Protein AF-A0A4R5XAZ4-F1 (afdb_monomer_lite)

InterPro domains:
  IPR010310 Type VII secretion system ESAT-6-like [PF06013] (30-114)
  IPR010310 Type VII secretion system ESAT-6-like [TIGR03930] (30-115)
  IPR036689 ESAT-6-like superfamily [SSF140453] (29-117)

Sequence (126 aa):
MGVQTPLAKIVSLSTGFLVELEGVVNLSRLQVSTSELVAVSSELDTLAQQLRSGLGTLDADISDVLGAGWSGDAATAYGQVWQDWHEGAAQVIEGLTRMSGLLQDAAERYSATDVSSGDDISGAGV

Structure (mmCIF, N/CA/C/O backbone):
data_AF-A0A4R5XAZ4-F1
#
_entry.id   AF-A0A4R5XAZ4-F1
#
loop_
_atom_site.group_PDB
_atom_site.id
_atom_site.type_symbol
_atom_site.label_atom_id
_atom_site.label_alt_id
_atom_site.label_comp_id
_atom_site.label_asym_id
_atom_site.label_entity_id
_atom_site.label_seq_id
_atom_site.pdbx_PDB_ins_code
_atom_site.Cartn_x
_atom_site.Cartn_y
_atom_site.Cartn_z
_atom_site.occupancy
_atom_site.B_iso_or_equiv
_atom_site.auth_seq_id
_atom_site.auth_comp_id
_atom_site.auth_asym_id
_atom_site.auth_atom_id
_atom_site.pdbx_PDB_model_num
ATOM 1 N N . MET A 1 1 ? 26.458 -11.258 -68.083 1.00 44.97 1 MET A N 1
ATOM 2 C CA . MET A 1 1 ? 25.917 -10.015 -67.493 1.00 44.97 1 MET A CA 1
ATOM 3 C C . MET A 1 1 ? 24.506 -10.329 -67.006 1.00 44.97 1 MET A C 1
ATOM 5 O O . MET A 1 1 ? 23.588 -10.361 -67.811 1.00 44.97 1 MET A O 1
ATOM 9 N N . GLY A 1 2 ? 24.361 -10.751 -65.744 1.00 54.25 2 GLY A N 1
ATOM 10 C CA . GLY A 1 2 ? 23.076 -11.199 -65.192 1.00 54.25 2 GLY A CA 1
ATOM 11 C C . GLY A 1 2 ? 22.212 -9.996 -64.831 1.00 54.25 2 GLY A C 1
ATOM 12 O O . GLY A 1 2 ? 22.570 -9.235 -63.936 1.00 54.25 2 GLY A O 1
ATOM 13 N N . VAL A 1 3 ? 21.113 -9.791 -65.554 1.00 51.72 3 VAL A N 1
ATOM 14 C CA . VAL A 1 3 ? 20.184 -8.688 -65.294 1.00 51.72 3 VAL A CA 1
ATOM 15 C C . VAL A 1 3 ? 19.405 -9.032 -64.029 1.00 51.72 3 VAL A C 1
ATOM 17 O O . VAL A 1 3 ? 18.558 -9.922 -64.037 1.00 51.72 3 VAL A O 1
ATOM 20 N N . GLN A 1 4 ? 19.721 -8.352 -62.926 1.00 48.16 4 GLN A N 1
ATOM 21 C CA . GLN A 1 4 ? 18.930 -8.432 -61.703 1.00 48.16 4 GLN A CA 1
ATOM 22 C C . GLN A 1 4 ? 17.523 -7.900 -62.011 1.00 48.16 4 GLN A C 1
ATOM 24 O O . GLN A 1 4 ? 17.349 -6.716 -62.300 1.00 48.16 4 GLN A O 1
ATOM 29 N N . THR A 1 5 ? 16.523 -8.778 -62.003 1.00 49.84 5 THR A N 1
ATOM 30 C CA . THR A 1 5 ? 15.129 -8.405 -62.257 1.00 49.84 5 THR A CA 1
ATOM 31 C C . THR A 1 5 ? 14.599 -7.510 -61.130 1.00 49.84 5 THR A C 1
ATOM 33 O O . THR A 1 5 ? 14.845 -7.810 -59.960 1.00 49.84 5 THR A O 1
ATOM 36 N N . PRO A 1 6 ? 13.830 -6.448 -61.437 1.00 55.84 6 PRO A N 1
ATOM 37 C CA . PRO A 1 6 ? 13.389 -5.440 -60.462 1.00 55.84 6 PRO A CA 1
ATOM 38 C C . PRO A 1 6 ? 12.583 -6.014 -59.284 1.00 55.84 6 PRO A C 1
ATOM 40 O O . PRO A 1 6 ? 12.634 -5.474 -58.182 1.00 55.84 6 PRO A O 1
ATOM 43 N N . LEU A 1 7 ? 11.913 -7.155 -59.477 1.00 43.38 7 LEU A N 1
ATOM 44 C CA . LEU A 1 7 ? 11.176 -7.862 -58.425 1.00 43.38 7 LEU A CA 1
ATOM 45 C C . LEU A 1 7 ? 12.092 -8.437 -57.331 1.00 43.38 7 LEU A C 1
ATOM 47 O O . LEU A 1 7 ? 11.721 -8.422 -56.162 1.00 43.38 7 LEU A O 1
ATOM 51 N N . ALA A 1 8 ? 13.309 -8.873 -57.677 1.00 50.50 8 ALA A N 1
ATOM 52 C CA . ALA A 1 8 ? 14.264 -9.411 -56.705 1.00 50.50 8 ALA A CA 1
ATOM 53 C C . ALA A 1 8 ? 14.796 -8.319 -55.758 1.00 50.50 8 ALA A C 1
ATOM 55 O O . ALA A 1 8 ? 14.969 -8.572 -54.567 1.00 50.50 8 ALA A O 1
ATOM 56 N N . LYS A 1 9 ? 14.968 -7.081 -56.252 1.00 55.44 9 LYS A N 1
ATOM 57 C CA . LYS A 1 9 ? 15.309 -5.927 -55.403 1.00 55.44 9 LYS A CA 1
ATOM 58 C C . LYS A 1 9 ? 14.174 -5.555 -54.458 1.00 55.44 9 LYS A C 1
ATOM 60 O O . LYS A 1 9 ? 14.440 -5.292 -53.296 1.00 55.44 9 LYS A O 1
ATOM 65 N N . ILE A 1 10 ? 12.930 -5.546 -54.936 1.00 52.12 10 ILE A N 1
ATOM 66 C CA . ILE A 1 10 ? 11.760 -5.177 -54.122 1.00 52.12 10 ILE A CA 1
ATOM 67 C C . ILE A 1 10 ? 11.516 -6.205 -53.012 1.00 52.12 10 ILE A C 1
ATOM 69 O O . ILE A 1 10 ? 11.280 -5.815 -51.871 1.00 52.12 10 ILE A O 1
ATOM 73 N N . VAL A 1 11 ? 11.640 -7.504 -53.307 1.00 54.59 11 VAL A N 1
ATOM 74 C CA . VAL A 1 11 ? 11.542 -8.566 -52.289 1.00 54.59 11 VAL A CA 1
ATOM 75 C C . VAL A 1 11 ? 12.701 -8.476 -51.286 1.00 54.59 11 VAL A C 1
ATOM 77 O O . VAL A 1 11 ? 12.476 -8.569 -50.088 1.00 54.59 11 VAL A O 1
ATOM 80 N N . SER A 1 12 ? 13.933 -8.199 -51.730 1.00 56.66 12 SER A N 1
ATOM 81 C CA . SER A 1 12 ? 15.072 -8.013 -50.815 1.00 56.66 12 SER A CA 1
ATOM 82 C C . SER A 1 12 ? 14.949 -6.757 -49.940 1.00 56.66 12 SER A C 1
ATOM 84 O O . SER A 1 12 ? 15.327 -6.796 -48.772 1.00 56.66 12 SER A O 1
ATOM 86 N N . LEU A 1 13 ? 14.425 -5.654 -50.487 1.00 52.53 13 LEU A N 1
ATOM 87 C CA . LEU A 1 13 ? 14.176 -4.405 -49.760 1.00 52.53 13 LEU A CA 1
ATOM 88 C C . LEU A 1 13 ? 13.053 -4.570 -48.732 1.00 52.53 13 LEU A C 1
ATOM 90 O O . LEU A 1 13 ? 13.168 -4.050 -47.632 1.00 52.53 13 LEU A O 1
ATOM 94 N N . SER A 1 14 ? 11.996 -5.317 -49.064 1.00 48.81 14 SER A N 1
ATOM 95 C CA . SER A 1 14 ? 10.888 -5.582 -48.138 1.00 48.81 14 SER A CA 1
ATOM 96 C C . SER A 1 14 ? 11.277 -6.555 -47.027 1.00 48.81 14 SER A C 1
ATOM 98 O O . SER A 1 14 ? 10.906 -6.305 -45.888 1.00 48.81 14 SER A O 1
ATOM 100 N N . THR A 1 15 ? 12.081 -7.587 -47.302 1.00 55.59 15 THR A N 1
ATOM 101 C CA . THR A 1 15 ? 12.598 -8.491 -46.257 1.00 55.59 15 THR A CA 1
ATOM 102 C C . THR A 1 15 ? 13.593 -7.791 -45.325 1.00 55.59 15 THR A C 1
ATOM 104 O O . THR A 1 15 ? 13.519 -7.991 -44.118 1.00 55.59 15 THR A O 1
ATOM 107 N N . GLY A 1 16 ? 14.482 -6.932 -45.845 1.00 56.44 16 GLY A N 1
ATOM 108 C CA . GLY A 1 16 ? 15.385 -6.121 -45.014 1.00 56.44 16 GLY A CA 1
ATOM 109 C C . GLY A 1 16 ? 14.641 -5.087 -44.163 1.00 56.44 16 GLY A C 1
ATOM 110 O O . GLY A 1 16 ? 14.867 -5.001 -42.962 1.00 56.44 16 GLY A O 1
ATOM 111 N N . PHE A 1 17 ? 13.672 -4.383 -44.757 1.00 54.00 17 PHE A N 1
ATOM 112 C CA . PHE A 1 17 ? 12.812 -3.427 -44.056 1.00 54.00 17 PHE A CA 1
ATOM 113 C C . PHE A 1 17 ? 11.931 -4.099 -42.990 1.00 54.00 17 PHE A C 1
ATOM 115 O O . PHE A 1 17 ? 11.710 -3.522 -41.939 1.00 54.00 17 PHE A O 1
ATOM 122 N N . LEU A 1 18 ? 11.459 -5.334 -43.191 1.00 47.69 18 LEU A N 1
ATOM 123 C CA . LEU A 1 18 ? 10.704 -6.058 -42.156 1.00 47.69 18 LEU A CA 1
ATOM 124 C C . LEU A 1 18 ? 11.592 -6.493 -40.978 1.00 47.69 18 LEU A C 1
ATOM 126 O O . LEU A 1 18 ? 11.151 -6.402 -39.840 1.00 47.69 18 LEU A O 1
ATOM 130 N N . VAL A 1 19 ? 12.845 -6.894 -41.222 1.00 55.66 19 VAL A N 1
ATOM 131 C CA . VAL A 1 19 ? 13.809 -7.219 -40.149 1.00 55.66 19 VAL A CA 1
ATOM 132 C C . VAL A 1 19 ? 14.203 -5.969 -39.349 1.00 55.66 19 VAL A C 1
ATOM 134 O O . VAL A 1 19 ? 14.320 -6.030 -38.128 1.00 55.66 19 VAL A O 1
ATOM 137 N N . GLU A 1 20 ? 14.344 -4.820 -40.009 1.00 52.62 20 GLU A N 1
ATOM 138 C CA . GLU A 1 20 ? 14.655 -3.541 -39.356 1.00 52.62 20 GLU A CA 1
ATOM 139 C C . GLU A 1 20 ? 13.467 -3.006 -38.535 1.00 52.62 20 GLU A C 1
ATOM 141 O O . GLU A 1 20 ? 13.634 -2.447 -37.450 1.00 52.62 20 GLU A O 1
ATOM 146 N N . LEU A 1 21 ? 12.245 -3.268 -39.002 1.00 51.62 21 LEU A N 1
ATOM 147 C CA . LEU A 1 21 ? 11.008 -2.900 -38.321 1.00 51.62 21 LEU A CA 1
ATOM 148 C C . LEU A 1 21 ? 10.716 -3.820 -37.132 1.00 51.62 21 LEU A C 1
ATOM 150 O O . LEU A 1 21 ? 10.184 -3.338 -36.142 1.00 51.62 21 LEU A O 1
ATOM 154 N N . GLU A 1 22 ? 11.114 -5.093 -37.163 1.00 53.22 22 GLU A N 1
ATOM 155 C CA . GLU A 1 22 ? 11.067 -5.970 -35.982 1.00 53.22 22 GLU A CA 1
ATOM 156 C C . GLU A 1 22 ? 11.969 -5.450 -34.850 1.00 53.22 22 GLU A C 1
ATOM 158 O O . GLU A 1 22 ? 11.576 -5.516 -33.686 1.00 53.22 22 GLU A O 1
ATOM 163 N N . GLY A 1 23 ? 13.127 -4.859 -35.176 1.00 57.19 23 GLY A N 1
ATOM 164 C CA . GLY A 1 23 ? 14.011 -4.187 -34.214 1.00 57.19 23 GLY A CA 1
ATOM 165 C C . GLY A 1 23 ? 13.424 -2.879 -33.670 1.00 57.19 23 GLY A C 1
ATOM 166 O O . GLY A 1 23 ? 13.332 -2.700 -32.459 1.00 57.19 23 GLY A O 1
ATOM 167 N N . VAL A 1 24 ? 12.939 -1.989 -34.542 1.00 53.62 24 VAL A N 1
ATOM 168 C CA . VAL A 1 24 ? 12.332 -0.697 -34.149 1.00 53.62 24 VAL A CA 1
ATOM 169 C C . VAL A 1 24 ? 11.008 -0.878 -33.388 1.00 53.62 24 VAL A C 1
ATOM 171 O O . VAL A 1 24 ? 10.717 -0.139 -32.440 1.00 53.62 24 VAL A O 1
ATOM 174 N N . VAL A 1 25 ? 10.209 -1.886 -33.754 1.00 59.75 25 VAL A N 1
ATOM 175 C CA . VAL A 1 25 ? 8.971 -2.248 -33.049 1.00 59.75 25 VAL A CA 1
ATOM 176 C C . VAL A 1 25 ? 9.282 -2.927 -31.713 1.00 59.75 25 VAL A C 1
ATOM 178 O O . VAL A 1 25 ? 8.540 -2.697 -30.757 1.00 59.75 25 VAL A O 1
ATOM 181 N N . ASN A 1 26 ? 10.382 -3.682 -31.593 1.00 61.75 26 ASN A N 1
ATOM 182 C CA . ASN A 1 26 ? 10.843 -4.186 -30.295 1.00 61.75 26 ASN A CA 1
ATOM 183 C C . ASN A 1 26 ? 11.290 -3.058 -29.369 1.00 61.75 26 ASN A C 1
ATOM 185 O O . ASN A 1 26 ? 10.807 -3.012 -28.247 1.00 61.75 26 ASN A O 1
ATOM 189 N N . LEU A 1 27 ? 12.128 -2.129 -29.840 1.00 63.47 27 LEU A N 1
ATOM 190 C CA . LEU A 1 27 ? 12.624 -1.001 -29.039 1.00 63.47 27 LEU A CA 1
ATOM 191 C C . LEU A 1 27 ? 11.470 -0.147 -28.496 1.00 63.47 27 LEU A C 1
ATOM 193 O O . LEU A 1 27 ? 11.397 0.125 -27.301 1.00 63.47 27 LEU A O 1
ATOM 197 N N . SER A 1 28 ? 10.506 0.193 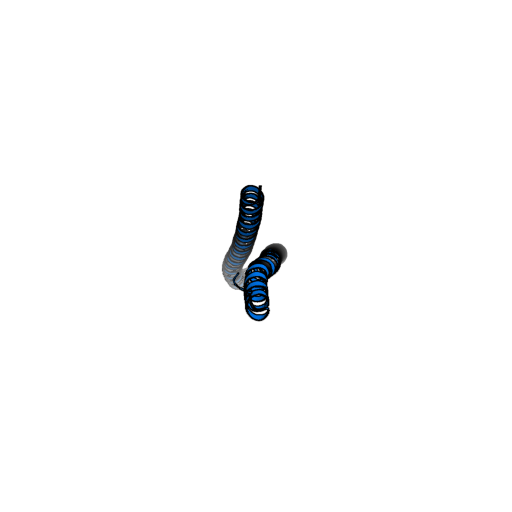-29.358 1.00 72.56 28 SER A N 1
ATOM 198 C CA . SER A 1 28 ? 9.331 0.979 -28.959 1.00 72.56 28 SER A CA 1
ATOM 199 C C . SER A 1 28 ? 8.447 0.226 -27.956 1.00 72.56 28 SER A C 1
ATOM 201 O O . SER A 1 28 ? 7.953 0.813 -26.998 1.00 72.56 28 SER A O 1
ATOM 203 N N . ARG A 1 29 ? 8.246 -1.087 -28.145 1.00 69.25 29 ARG A N 1
ATOM 204 C CA . ARG A 1 29 ? 7.459 -1.916 -27.217 1.00 69.25 29 ARG A CA 1
ATOM 205 C C . ARG A 1 29 ? 8.176 -2.149 -25.891 1.00 69.25 29 ARG A C 1
ATOM 207 O O . ARG A 1 29 ? 7.510 -2.140 -24.860 1.00 69.25 29 ARG A O 1
ATOM 214 N N . LEU A 1 30 ? 9.494 -2.335 -25.905 1.00 75.94 30 LEU A N 1
A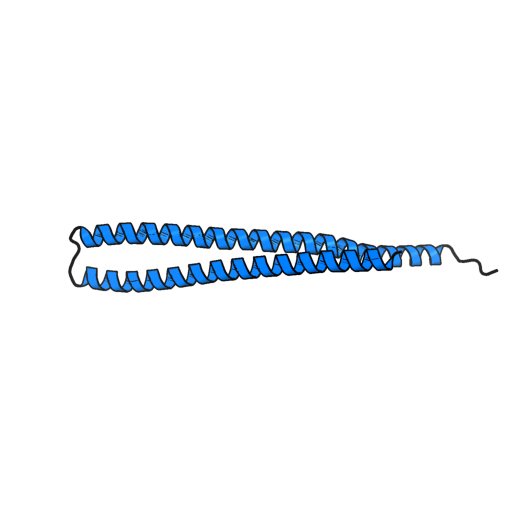TOM 215 C CA . LEU A 1 30 ? 10.323 -2.484 -24.711 1.00 75.94 30 LEU A CA 1
ATOM 216 C C . LEU A 1 30 ? 10.313 -1.204 -23.888 1.00 75.94 30 LEU A C 1
ATOM 218 O O . LEU A 1 30 ? 10.021 -1.291 -22.705 1.00 75.94 30 LEU A O 1
ATOM 222 N N . GLN A 1 31 ? 10.527 -0.038 -24.508 1.00 75.25 31 GLN A N 1
ATOM 223 C CA . GLN A 1 31 ? 10.462 1.265 -23.833 1.00 75.25 31 GLN A CA 1
ATOM 224 C C . GLN A 1 31 ? 9.091 1.538 -23.207 1.00 75.25 31 GLN A C 1
ATOM 226 O O . GLN A 1 31 ? 9.000 2.005 -22.072 1.00 75.25 31 GLN A O 1
ATOM 231 N N . VAL A 1 32 ? 8.010 1.217 -23.924 1.00 78.94 32 VAL A N 1
ATOM 232 C CA . VAL A 1 32 ? 6.655 1.309 -23.366 1.00 78.94 32 VAL A CA 1
ATOM 233 C C . VAL A 1 32 ? 6.489 0.328 -22.201 1.00 78.94 32 VAL A C 1
ATOM 235 O O . VAL A 1 32 ? 6.008 0.729 -21.146 1.00 78.94 32 VAL A O 1
ATOM 238 N N . SER A 1 33 ? 6.967 -0.912 -22.330 1.00 83.38 33 SER A N 1
ATOM 239 C CA . SER A 1 33 ? 6.866 -1.926 -21.271 1.00 83.38 33 SER A CA 1
ATOM 240 C C . SER A 1 33 ? 7.662 -1.547 -20.018 1.00 83.38 33 SER A C 1
ATOM 242 O O . SER A 1 33 ? 7.152 -1.688 -18.913 1.00 83.38 33 SER A O 1
ATOM 244 N N . THR A 1 34 ? 8.884 -1.015 -20.144 1.00 86.56 34 THR A N 1
ATOM 245 C CA . THR A 1 34 ? 9.646 -0.493 -18.996 1.00 86.56 34 THR A CA 1
ATOM 246 C C . THR A 1 34 ? 8.948 0.696 -18.357 1.00 86.56 34 THR A C 1
ATOM 248 O O . THR A 1 34 ? 8.891 0.765 -17.131 1.00 86.56 34 THR A O 1
ATOM 251 N N . SER A 1 35 ? 8.368 1.602 -19.150 1.00 83.75 35 SER A N 1
ATOM 252 C CA . SER A 1 35 ? 7.590 2.719 -18.603 1.00 83.75 35 SER A CA 1
ATOM 253 C C . SER A 1 35 ? 6.345 2.249 -17.841 1.00 83.75 35 SER A C 1
ATOM 255 O O . SER A 1 35 ? 6.021 2.807 -16.795 1.00 83.75 35 SER A O 1
ATOM 257 N N . GLU A 1 36 ? 5.700 1.176 -18.303 1.00 88.81 36 GLU A N 1
ATOM 258 C CA . GLU A 1 36 ? 4.555 0.551 -17.640 1.00 88.81 36 GLU A CA 1
ATOM 259 C C . GLU A 1 36 ? 4.970 -0.141 -16.332 1.00 88.81 36 GLU A C 1
ATOM 261 O O . GLU A 1 36 ? 4.321 0.052 -15.306 1.00 88.81 36 GLU A O 1
ATOM 266 N N . LEU A 1 37 ? 6.102 -0.857 -16.316 1.00 90.50 37 LEU A N 1
ATOM 267 C CA . LEU A 1 37 ? 6.661 -1.451 -15.093 1.00 90.50 37 LEU A CA 1
ATOM 268 C C . LEU A 1 37 ? 6.975 -0.388 -14.030 1.00 90.50 37 LEU A C 1
ATOM 270 O O . LEU A 1 37 ? 6.661 -0.585 -12.856 1.00 90.50 37 LEU A O 1
ATOM 274 N N . VAL A 1 38 ? 7.556 0.747 -14.433 1.00 93.12 38 VAL A N 1
ATOM 275 C CA . VAL A 1 38 ? 7.833 1.877 -13.529 1.00 93.12 38 VAL A CA 1
ATOM 276 C C . VAL A 1 38 ? 6.535 2.510 -13.022 1.00 93.12 38 VAL A C 1
ATOM 278 O O . VAL A 1 38 ? 6.426 2.806 -11.832 1.00 93.12 38 VAL A O 1
ATOM 281 N N . ALA A 1 39 ? 5.534 2.686 -13.889 1.00 93.44 39 ALA A N 1
ATOM 282 C CA . ALA A 1 39 ? 4.241 3.239 -13.494 1.00 93.44 39 ALA A CA 1
ATOM 283 C C . ALA A 1 39 ? 3.547 2.352 -12.448 1.00 93.44 39 ALA A C 1
ATOM 285 O O . ALA A 1 39 ? 3.199 2.832 -11.371 1.00 93.44 39 ALA A O 1
ATOM 286 N N . VAL A 1 40 ? 3.438 1.046 -12.711 1.00 94.75 40 VAL A N 1
ATOM 287 C CA . VAL A 1 40 ? 2.832 0.089 -11.772 1.00 94.75 40 VAL A CA 1
ATOM 288 C C . VAL A 1 40 ? 3.643 0.000 -10.477 1.00 94.75 40 VAL A C 1
ATOM 290 O O . VAL A 1 40 ? 3.066 -0.033 -9.392 1.00 94.75 40 VAL A O 1
ATOM 293 N N . SER A 1 41 ? 4.977 0.020 -10.556 1.00 96.75 41 SER A N 1
ATOM 294 C CA . SER A 1 41 ? 5.842 0.084 -9.373 1.00 96.75 41 SER A CA 1
ATOM 295 C C . SER A 1 41 ? 5.506 1.285 -8.481 1.00 96.75 41 SER A C 1
ATOM 297 O O . SER A 1 41 ? 5.331 1.125 -7.269 1.00 96.75 41 SER A O 1
ATOM 299 N N . SER A 1 42 ? 5.356 2.471 -9.078 1.00 96.25 42 SER A N 1
ATOM 300 C CA . SER A 1 42 ? 5.004 3.705 -8.370 1.00 96.25 42 SER A CA 1
ATOM 301 C C . SER A 1 42 ? 3.596 3.657 -7.775 1.00 96.25 42 SER A C 1
ATOM 303 O O . SER A 1 42 ? 3.374 4.173 -6.677 1.00 96.25 42 SER A O 1
ATOM 305 N N . GLU A 1 43 ? 2.633 3.058 -8.478 1.00 97.44 43 GLU A N 1
ATOM 306 C CA . GLU A 1 43 ? 1.269 2.872 -7.975 1.00 97.44 43 GLU A CA 1
ATOM 307 C C . GLU A 1 43 ? 1.243 1.946 -6.756 1.00 97.44 43 GLU A C 1
ATOM 309 O O . GLU A 1 43 ? 0.628 2.281 -5.743 1.00 97.44 43 GLU A O 1
ATOM 314 N N . LEU A 1 44 ? 1.952 0.814 -6.811 1.00 96.62 44 LEU A N 1
ATOM 315 C CA . LEU A 1 44 ? 2.033 -0.130 -5.695 1.00 96.62 44 LEU A CA 1
ATOM 316 C C . LEU A 1 44 ? 2.710 0.482 -4.466 1.00 96.62 44 LEU A C 1
ATOM 318 O O . LEU A 1 44 ? 2.232 0.280 -3.349 1.00 96.62 44 LEU A O 1
ATOM 322 N N . ASP A 1 45 ? 3.779 1.258 -4.654 1.00 97.69 45 ASP A N 1
ATOM 323 C CA . ASP A 1 45 ? 4.428 1.960 -3.545 1.00 97.69 45 ASP A CA 1
ATOM 324 C C . ASP A 1 45 ? 3.506 3.027 -2.941 1.00 97.69 45 ASP A C 1
ATOM 326 O O . ASP A 1 45 ? 3.332 3.102 -1.724 1.00 97.69 45 ASP A O 1
ATOM 330 N N . THR A 1 46 ? 2.816 3.790 -3.792 1.00 98.00 46 THR A N 1
ATOM 331 C CA . THR A 1 46 ? 1.823 4.780 -3.357 1.00 98.00 46 THR A CA 1
ATOM 332 C C . THR A 1 46 ? 0.706 4.127 -2.537 1.00 98.00 46 THR A C 1
ATOM 334 O O . THR A 1 46 ? 0.340 4.635 -1.475 1.00 98.00 46 THR A O 1
ATOM 337 N N . LEU A 1 47 ? 0.185 2.980 -2.981 1.00 97.12 47 LEU A N 1
ATOM 338 C CA . LEU A 1 47 ? -0.818 2.211 -2.242 1.00 97.12 47 LEU A CA 1
ATOM 339 C C . LEU A 1 47 ? -0.278 1.712 -0.896 1.00 97.12 47 LEU A C 1
ATOM 341 O O . LEU A 1 47 ? -0.971 1.822 0.117 1.00 97.12 47 LEU A O 1
ATOM 345 N N . ALA A 1 48 ? 0.964 1.220 -0.852 1.00 97.56 48 ALA A N 1
ATOM 346 C CA . ALA A 1 48 ? 1.606 0.787 0.389 1.00 97.56 48 ALA A CA 1
ATOM 347 C C . ALA A 1 48 ? 1.743 1.942 1.399 1.00 97.56 48 ALA A C 1
ATOM 349 O O . ALA A 1 48 ? 1.466 1.769 2.589 1.00 97.56 48 ALA A O 1
ATOM 350 N N . GLN A 1 49 ? 2.126 3.135 0.932 1.00 97.75 49 GLN A N 1
ATOM 351 C CA . GLN A 1 49 ? 2.234 4.336 1.764 1.00 97.75 49 GLN A CA 1
ATOM 352 C C . GLN A 1 49 ? 0.870 4.794 2.298 1.00 97.75 49 GLN A C 1
ATOM 354 O O . GLN A 1 49 ? 0.746 5.090 3.488 1.00 97.75 49 GLN A O 1
ATOM 359 N N . GLN A 1 50 ? -0.163 4.811 1.450 1.00 96.88 50 GLN A N 1
ATOM 360 C CA . GLN A 1 50 ? -1.524 5.172 1.859 1.00 96.88 50 GLN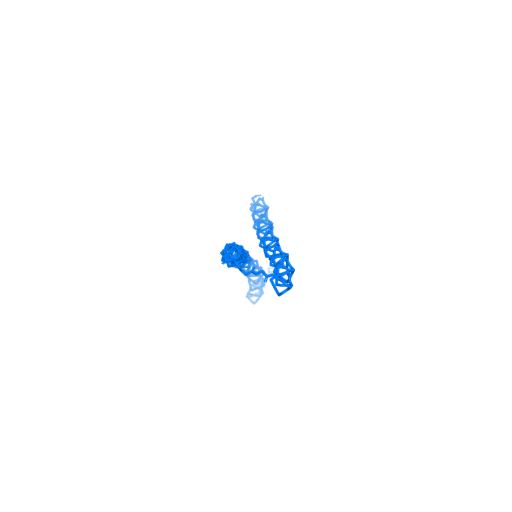 A CA 1
ATOM 361 C C . GLN A 1 50 ? -2.073 4.199 2.905 1.00 96.88 50 GLN A C 1
ATOM 363 O O . GLN A 1 50 ? -2.616 4.636 3.920 1.00 96.88 50 GLN A O 1
ATOM 368 N N . LEU A 1 51 ? -1.873 2.892 2.705 1.00 94.88 51 LEU A N 1
ATOM 369 C CA . LEU A 1 51 ? -2.296 1.873 3.661 1.00 94.88 51 LEU A CA 1
ATOM 370 C C . LEU A 1 51 ? -1.569 2.026 5.003 1.00 94.88 51 LEU A C 1
ATOM 372 O O . LEU A 1 51 ? -2.208 1.983 6.050 1.00 94.88 51 LEU A O 1
ATOM 376 N N . ARG A 1 52 ? -0.256 2.289 4.985 1.00 96.12 52 ARG A N 1
ATOM 377 C CA . ARG A 1 52 ? 0.526 2.556 6.202 1.00 96.12 52 ARG A CA 1
ATOM 378 C C . ARG A 1 52 ? 0.026 3.790 6.952 1.00 96.12 52 ARG A C 1
ATOM 380 O O . ARG A 1 52 ? -0.079 3.755 8.174 1.00 96.12 52 ARG A O 1
ATOM 387 N N . SER A 1 53 ? -0.292 4.866 6.234 1.00 96.19 53 SER A N 1
ATOM 388 C CA . SER A 1 53 ? -0.843 6.078 6.845 1.00 96.19 53 SER A CA 1
ATOM 389 C C . SER A 1 53 ? -2.208 5.812 7.476 1.00 96.19 53 SER A C 1
ATOM 391 O O . SER A 1 53 ? -2.428 6.198 8.620 1.00 96.19 53 SER A O 1
ATOM 393 N N . GLY A 1 54 ? -3.111 5.138 6.756 1.00 93.19 54 GLY A N 1
ATOM 394 C CA . GLY A 1 54 ? -4.443 4.802 7.264 1.00 93.19 54 GLY A CA 1
ATOM 395 C C . GLY A 1 54 ? -4.393 3.883 8.486 1.00 93.19 54 GLY A C 1
ATOM 396 O O . GLY A 1 54 ? -5.127 4.107 9.446 1.00 93.19 54 GLY A O 1
ATOM 397 N N . LEU A 1 55 ? -3.479 2.906 8.483 1.00 92.62 55 LEU A N 1
ATOM 398 C CA . LEU A 1 55 ? -3.209 2.026 9.620 1.00 92.62 55 LEU A CA 1
ATOM 399 C C . LEU A 1 55 ? -2.789 2.825 10.863 1.00 92.62 55 LEU A C 1
ATOM 401 O O . LEU A 1 55 ? -3.361 2.634 11.931 1.00 92.62 55 LEU A O 1
ATOM 405 N N . GLY A 1 56 ? -1.845 3.760 10.711 1.00 91.31 56 GLY A N 1
ATOM 406 C CA . GLY A 1 56 ? -1.391 4.612 11.813 1.00 91.31 56 GLY A CA 1
ATOM 407 C C . GLY A 1 56 ? -2.477 5.545 12.358 1.00 91.31 56 GLY A C 1
ATOM 408 O O . GLY A 1 56 ? -2.554 5.749 13.566 1.00 91.31 56 GLY A O 1
ATOM 409 N N . THR A 1 57 ? -3.343 6.085 11.494 1.00 92.50 57 THR A N 1
ATOM 410 C CA . THR A 1 57 ? -4.501 6.880 11.935 1.00 92.50 57 THR A CA 1
ATOM 411 C C . THR A 1 57 ? -5.470 6.039 12.761 1.00 92.50 57 THR A C 1
ATOM 413 O O . THR A 1 57 ? -5.870 6.461 13.841 1.00 92.50 57 THR A O 1
ATOM 416 N N . LEU A 1 58 ? -5.811 4.838 12.291 1.00 87.38 58 LEU A N 1
ATOM 417 C CA . LEU A 1 58 ? -6.775 3.992 12.989 1.00 87.38 58 LEU A CA 1
ATOM 418 C C . LEU A 1 58 ? -6.223 3.451 14.320 1.00 87.38 58 LEU A C 1
ATOM 420 O O . LEU A 1 58 ? -6.981 3.312 15.277 1.00 87.38 58 LEU A O 1
ATOM 424 N N . ASP A 1 59 ? -4.913 3.205 14.411 1.00 88.19 59 ASP A N 1
ATOM 425 C CA . ASP A 1 59 ? -4.255 2.804 15.662 1.00 88.19 59 ASP A CA 1
ATOM 426 C C . ASP A 1 59 ? -4.302 3.904 16.730 1.00 88.19 59 ASP A C 1
ATOM 428 O O . ASP A 1 59 ? -4.571 3.625 17.902 1.00 88.19 59 ASP A O 1
ATOM 432 N N . ALA A 1 60 ? -4.133 5.166 16.321 1.00 87.31 60 ALA A N 1
ATOM 433 C CA . ALA A 1 60 ? -4.309 6.312 17.208 1.00 87.31 60 ALA A CA 1
ATOM 434 C C . ALA A 1 60 ? -5.768 6.442 17.679 1.00 87.31 60 ALA A C 1
ATOM 436 O O . ALA A 1 60 ? -6.014 6.523 18.883 1.00 87.31 60 ALA A O 1
ATOM 437 N N . ASP A 1 61 ? -6.733 6.376 16.754 1.00 85.44 61 ASP A N 1
ATOM 438 C CA . ASP A 1 61 ? -8.163 6.479 17.072 1.00 85.44 61 ASP A CA 1
ATOM 439 C C . ASP A 1 61 ? -8.613 5.378 18.052 1.00 85.44 61 ASP A C 1
ATOM 441 O O . ASP A 1 61 ? -9.351 5.633 19.006 1.00 85.44 61 ASP A O 1
ATOM 445 N N . ILE A 1 62 ? -8.158 4.137 17.850 1.00 82.50 62 ILE A N 1
ATOM 446 C CA . ILE A 1 62 ? -8.520 3.004 18.712 1.00 82.50 62 ILE A CA 1
ATOM 447 C C . ILE A 1 62 ? -7.837 3.085 20.072 1.00 82.50 62 ILE A C 1
ATOM 449 O O . ILE A 1 62 ? -8.475 2.785 21.086 1.00 82.50 62 ILE A O 1
ATOM 453 N N . SER A 1 63 ? -6.577 3.517 20.117 1.00 80.62 63 SER A N 1
ATOM 454 C CA . SER A 1 63 ? -5.870 3.752 21.378 1.00 80.62 63 SER A CA 1
ATOM 455 C C . SER A 1 63 ? -6.581 4.804 22.230 1.00 80.62 63 SER A C 1
ATOM 457 O O . SER A 1 63 ? -6.750 4.604 23.434 1.00 80.62 63 SER A O 1
ATOM 459 N N . ASP A 1 64 ? -7.082 5.872 21.607 1.00 81.12 64 ASP A N 1
ATOM 460 C CA . ASP A 1 64 ? -7.858 6.911 22.284 1.00 81.12 64 ASP A CA 1
ATOM 461 C C . ASP A 1 64 ? -9.199 6.374 22.811 1.00 81.12 64 ASP A C 1
ATOM 463 O O . ASP A 1 64 ? -9.557 6.623 23.965 1.00 81.12 64 ASP A O 1
ATOM 467 N N . VAL A 1 65 ? -9.932 5.583 22.017 1.00 75.81 65 VAL A N 1
ATOM 468 C CA . VAL A 1 65 ? -11.222 4.994 22.431 1.00 75.81 65 VAL A CA 1
ATOM 469 C C . VAL A 1 65 ? -11.055 3.984 23.573 1.00 75.81 65 VAL A C 1
ATOM 471 O O . VAL A 1 65 ? -11.838 3.998 24.527 1.00 75.81 65 VAL A O 1
ATOM 474 N N . LEU A 1 66 ? -10.031 3.127 23.516 1.00 71.19 66 LEU A N 1
ATOM 475 C CA . LEU A 1 66 ? -9.707 2.188 24.597 1.00 71.19 66 LEU A CA 1
ATOM 476 C C . LEU A 1 66 ? -9.210 2.926 25.851 1.00 71.19 66 LEU A C 1
ATOM 478 O O . LEU A 1 66 ? -9.559 2.551 26.971 1.00 71.19 66 LEU A O 1
ATOM 482 N N . GLY A 1 67 ? -8.456 4.015 25.679 1.00 68.31 67 GLY A N 1
ATOM 483 C CA . GLY A 1 67 ? -7.994 4.877 26.768 1.00 68.31 67 GLY A CA 1
ATOM 484 C C . GLY A 1 67 ? -9.107 5.691 27.441 1.00 68.31 67 GLY A C 1
ATOM 485 O O . GLY A 1 67 ? -8.999 6.018 28.623 1.00 68.31 67 GLY A O 1
ATOM 486 N N . ALA A 1 68 ? -10.205 5.972 26.732 1.00 72.19 68 ALA A N 1
ATOM 487 C CA . ALA A 1 68 ? -11.323 6.794 27.204 1.00 72.19 68 ALA A CA 1
ATOM 488 C C . ALA A 1 68 ? -12.318 6.070 28.140 1.00 72.19 68 ALA A C 1
ATOM 490 O O . ALA A 1 68 ? -13.348 6.642 28.505 1.00 72.19 68 ALA A O 1
ATOM 491 N N . GLY A 1 69 ? -12.021 4.838 28.570 1.00 67.81 69 GLY A N 1
ATOM 492 C CA . GLY A 1 69 ? -12.787 4.127 29.604 1.00 67.81 69 GLY A CA 1
ATOM 493 C C . GLY A 1 69 ? -13.584 2.915 29.121 1.00 67.81 69 GLY A C 1
ATOM 494 O O . GLY A 1 69 ? -14.332 2.324 29.905 1.00 67.81 69 GLY A O 1
ATOM 495 N N . TRP A 1 70 ? -13.418 2.501 27.863 1.00 79.12 70 TRP A N 1
ATOM 496 C CA . TRP A 1 70 ? -13.952 1.225 27.395 1.00 79.12 70 TRP A CA 1
ATOM 497 C C . TRP A 1 70 ? -13.121 0.060 27.958 1.00 79.12 70 TRP A C 1
ATOM 499 O O . TRP A 1 70 ? -11.928 -0.053 27.702 1.00 79.12 70 TRP A O 1
ATOM 509 N N . SER A 1 71 ? -13.744 -0.802 28.768 1.00 80.88 71 SER A N 1
ATOM 510 C CA . SER A 1 71 ? -13.071 -1.905 29.469 1.00 80.88 71 SER A CA 1
ATOM 511 C C . SER A 1 71 ? -13.972 -3.142 29.598 1.00 80.88 71 SER A C 1
ATOM 513 O O . SER A 1 71 ? -15.172 -3.083 29.322 1.00 80.88 71 SER A O 1
ATOM 515 N N . GLY A 1 72 ? -13.389 -4.277 29.998 1.00 84.94 72 GLY A N 1
ATOM 516 C CA . GLY A 1 72 ? -14.076 -5.566 30.151 1.00 84.94 72 GLY A CA 1
ATOM 517 C C . GLY A 1 72 ? -13.829 -6.541 28.994 1.00 84.94 72 GLY A C 1
ATOM 518 O O . GLY A 1 72 ? -12.995 -6.301 28.119 1.00 84.94 72 GLY A O 1
ATOM 519 N N . ASP A 1 73 ? -14.558 -7.658 28.990 1.00 87.81 73 ASP A N 1
ATOM 520 C CA . ASP A 1 73 ? -14.325 -8.776 28.061 1.00 87.81 73 ASP A CA 1
ATOM 521 C C . ASP A 1 73 ? -14.469 -8.368 26.586 1.00 87.81 73 ASP A C 1
ATOM 523 O O . ASP A 1 73 ? -13.687 -8.797 25.741 1.00 87.81 73 ASP A O 1
ATOM 527 N N . ALA A 1 74 ? -15.415 -7.476 26.278 1.00 82.19 74 ALA A N 1
ATOM 528 C CA . ALA A 1 74 ? -15.614 -6.958 24.924 1.00 82.19 74 ALA A CA 1
ATOM 529 C C . ALA A 1 74 ? -14.426 -6.111 24.433 1.00 8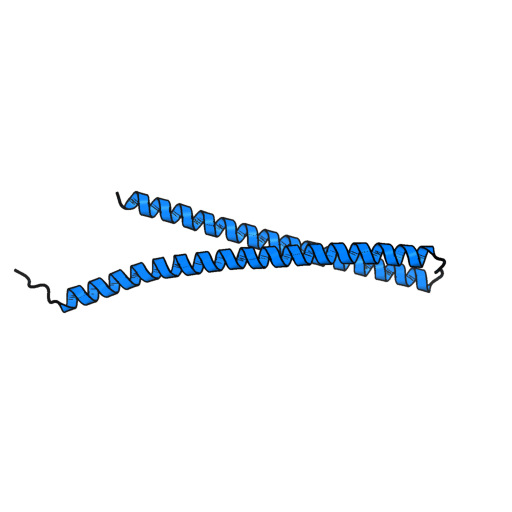2.19 74 ALA A C 1
ATOM 531 O O . ALA A 1 74 ? -14.011 -6.256 23.285 1.00 82.19 74 ALA A O 1
ATOM 532 N N . ALA A 1 75 ? -13.854 -5.268 25.300 1.00 83.56 75 ALA A N 1
ATOM 533 C CA . ALA A 1 75 ? -12.666 -4.478 24.972 1.00 83.56 75 ALA A CA 1
ATOM 534 C C . ALA A 1 75 ? -11.441 -5.385 24.759 1.00 83.56 75 ALA A C 1
ATOM 536 O O . ALA A 1 75 ? -10.655 -5.169 23.841 1.00 83.56 75 ALA A O 1
ATOM 537 N N . THR A 1 76 ? -11.324 -6.452 25.556 1.00 85.06 76 THR A N 1
ATOM 538 C CA . THR A 1 76 ? -10.252 -7.452 25.416 1.00 85.06 76 THR A CA 1
ATOM 539 C C . THR A 1 76 ? -10.359 -8.211 24.092 1.00 85.06 76 THR A C 1
ATOM 541 O O . THR A 1 76 ? -9.375 -8.308 23.362 1.00 85.06 76 THR A O 1
ATOM 544 N N . ALA A 1 77 ? -11.552 -8.711 23.752 1.00 87.25 77 ALA A N 1
ATOM 545 C CA . ALA A 1 77 ? -11.792 -9.416 22.494 1.00 87.25 77 ALA A CA 1
ATOM 546 C C . ALA A 1 77 ? -11.548 -8.511 21.276 1.00 87.25 77 ALA A C 1
ATOM 548 O O . ALA A 1 77 ? -10.955 -8.943 20.291 1.00 87.25 77 ALA A O 1
ATOM 549 N N . TYR A 1 78 ? -11.951 -7.239 21.357 1.00 85.56 78 TYR A N 1
ATOM 550 C CA . TYR A 1 78 ? -11.665 -6.271 20.303 1.00 85.56 78 TYR A CA 1
ATOM 551 C C . TYR A 1 78 ? -10.163 -6.017 20.147 1.00 85.56 78 TYR A C 1
ATOM 553 O O . TYR A 1 78 ? -9.672 -6.016 19.025 1.00 85.56 78 TYR A O 1
ATOM 561 N N . GLY A 1 79 ? -9.421 -5.865 21.249 1.00 86.00 79 GLY A N 1
ATOM 562 C CA . GLY A 1 79 ? -7.967 -5.696 21.211 1.00 86.00 79 GLY A CA 1
ATOM 563 C C . GLY A 1 79 ? -7.241 -6.859 20.526 1.00 86.00 79 GLY A C 1
ATOM 564 O O . GLY A 1 79 ? -6.286 -6.630 19.792 1.00 86.00 79 GLY A O 1
ATOM 565 N N . GLN A 1 80 ? -7.720 -8.094 20.704 1.00 88.56 80 GLN A N 1
ATOM 566 C CA . GLN A 1 80 ? -7.175 -9.267 20.007 1.00 88.56 80 GLN A CA 1
ATOM 567 C C . GLN A 1 80 ? -7.430 -9.200 18.498 1.00 88.56 80 GLN A C 1
ATOM 569 O O . GLN A 1 80 ? -6.495 -9.288 17.711 1.00 88.56 80 GLN A O 1
ATOM 574 N N . VAL A 1 81 ? -8.680 -8.964 18.090 1.00 87.75 81 VAL A N 1
ATOM 575 C CA . VAL A 1 81 ? -9.032 -8.852 16.663 1.00 87.75 81 VAL A CA 1
ATOM 576 C C . VAL A 1 81 ? -8.333 -7.652 16.006 1.00 87.75 81 VAL A C 1
ATOM 578 O O . VAL A 1 81 ? -7.966 -7.714 14.835 1.00 87.75 81 VAL A O 1
ATOM 581 N N . TRP A 1 82 ? -8.109 -6.569 16.757 1.00 89.38 82 TRP A N 1
ATOM 582 C CA . TRP A 1 82 ? -7.338 -5.408 16.314 1.00 89.38 82 TRP A CA 1
ATOM 583 C C . TRP A 1 82 ? -5.875 -5.759 16.028 1.00 89.38 82 TRP A C 1
ATOM 585 O O . TRP A 1 82 ? -5.348 -5.361 14.990 1.00 89.38 82 TRP A O 1
ATOM 595 N N . GLN A 1 83 ? -5.234 -6.539 16.903 1.00 90.38 83 GLN A N 1
ATOM 596 C CA . GLN A 1 83 ? -3.866 -7.014 16.682 1.00 90.38 83 GLN A CA 1
ATOM 597 C C . GLN A 1 83 ? -3.765 -7.888 15.430 1.00 90.38 83 GLN A C 1
ATOM 599 O O . GLN A 1 83 ? -2.900 -7.633 14.592 1.00 90.38 83 GLN A O 1
ATOM 604 N N . ASP A 1 84 ? -4.680 -8.847 15.260 1.00 91.62 84 ASP A N 1
ATOM 605 C CA . ASP A 1 84 ? -4.715 -9.714 14.075 1.00 91.62 84 ASP A CA 1
ATOM 606 C C . ASP A 1 84 ? -4.886 -8.893 12.786 1.00 91.62 84 ASP A C 1
ATOM 608 O O . ASP A 1 84 ? -4.217 -9.127 11.775 1.00 91.62 84 ASP A O 1
ATOM 612 N N . TRP A 1 85 ? -5.767 -7.889 12.818 1.00 89.81 85 TRP A N 1
ATOM 613 C CA . TRP A 1 85 ? -5.972 -6.985 11.690 1.00 89.81 85 TRP A CA 1
ATOM 614 C C . TRP A 1 85 ? -4.724 -6.142 11.392 1.00 89.81 85 TRP A C 1
ATOM 616 O O . TRP A 1 85 ? -4.342 -6.019 10.226 1.00 89.81 85 TRP A O 1
ATOM 626 N N . HIS A 1 86 ? -4.058 -5.607 12.419 1.00 91.50 86 HIS A N 1
ATOM 627 C CA . HIS A 1 86 ? -2.829 -4.828 12.265 1.00 91.50 86 HIS A CA 1
ATOM 628 C C . HIS A 1 86 ? -1.701 -5.678 11.659 1.00 91.50 86 HIS A C 1
ATOM 630 O O . HIS A 1 86 ? -0.991 -5.224 10.759 1.00 91.50 86 HIS A O 1
ATOM 636 N N . GLU A 1 87 ? -1.546 -6.927 12.106 1.00 94.12 87 GLU A N 1
ATOM 637 C CA . GLU A 1 87 ? -0.568 -7.858 11.540 1.00 94.12 87 GLU A CA 1
ATOM 638 C C . GLU A 1 87 ? -0.872 -8.174 10.068 1.00 94.12 87 GLU A C 1
ATOM 640 O O . GLU A 1 87 ? 0.015 -8.079 9.216 1.00 94.12 87 GLU A O 1
ATOM 645 N N . GLY A 1 88 ? -2.133 -8.463 9.732 1.00 94.56 88 GLY A N 1
ATOM 646 C CA . GLY A 1 88 ? -2.548 -8.684 8.345 1.00 94.56 88 GLY A CA 1
ATOM 647 C C . GLY A 1 88 ? -2.312 -7.463 7.448 1.00 94.56 88 GLY A C 1
ATOM 648 O O . GLY A 1 88 ? -1.807 -7.594 6.332 1.00 94.56 88 GLY A O 1
ATOM 649 N N . ALA A 1 89 ? -2.612 -6.258 7.940 1.00 93.12 89 ALA A N 1
ATOM 650 C CA . ALA A 1 89 ? -2.349 -5.015 7.219 1.00 93.12 89 ALA A CA 1
ATOM 651 C C . ALA A 1 89 ? -0.844 -4.804 6.977 1.00 93.12 89 ALA A C 1
ATOM 653 O O . ALA A 1 89 ? -0.448 -4.427 5.872 1.00 93.12 89 ALA A O 1
ATOM 654 N N . ALA A 1 90 ? 0.004 -5.109 7.965 1.00 95.38 90 ALA A N 1
ATOM 655 C CA . ALA A 1 90 ? 1.455 -5.045 7.818 1.00 95.38 90 ALA A CA 1
ATOM 656 C C . ALA A 1 90 ? 1.972 -6.001 6.728 1.00 95.38 90 ALA A C 1
ATOM 658 O O . ALA A 1 90 ? 2.797 -5.597 5.906 1.00 95.38 90 ALA A O 1
ATOM 659 N N . GLN A 1 91 ? 1.436 -7.224 6.653 1.00 97.94 91 GLN A N 1
ATOM 660 C CA . GLN A 1 91 ? 1.790 -8.193 5.607 1.00 97.94 9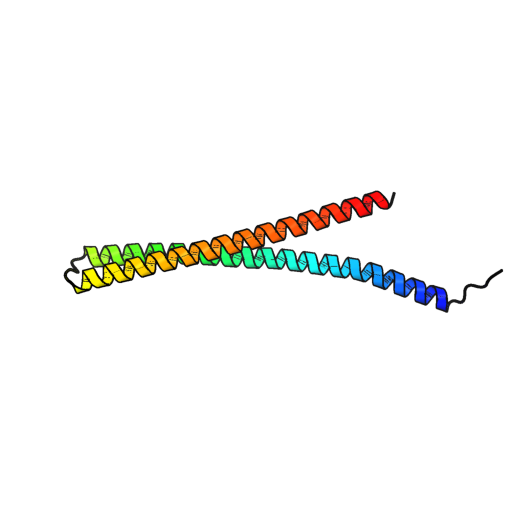1 GLN A CA 1
ATOM 661 C C . GLN A 1 91 ? 1.406 -7.702 4.201 1.00 97.94 91 GLN A C 1
ATOM 663 O O . GLN A 1 91 ? 2.177 -7.860 3.253 1.00 97.94 91 GLN A O 1
ATOM 668 N N . VAL A 1 92 ? 0.239 -7.064 4.049 1.00 97.19 92 VAL A N 1
ATOM 669 C CA . VAL A 1 92 ? -0.181 -6.471 2.765 1.00 97.19 92 VAL A CA 1
ATOM 670 C C . VAL A 1 92 ? 0.756 -5.334 2.354 1.00 97.19 92 VAL A C 1
ATOM 672 O O . VAL A 1 92 ? 1.188 -5.289 1.202 1.00 97.19 92 VAL A O 1
ATOM 675 N N . ILE A 1 93 ? 1.110 -4.444 3.287 1.00 98.00 93 ILE A N 1
ATOM 676 C CA . ILE A 1 93 ? 2.059 -3.349 3.039 1.00 98.00 93 ILE A CA 1
ATOM 677 C C . ILE A 1 93 ? 3.412 -3.908 2.581 1.00 98.00 93 ILE A C 1
ATOM 679 O O . ILE A 1 93 ? 3.958 -3.439 1.585 1.00 98.00 93 ILE A O 1
ATOM 683 N N . GLU A 1 94 ? 3.941 -4.920 3.273 1.00 97.88 94 GLU A N 1
ATOM 684 C CA . GLU A 1 94 ? 5.207 -5.563 2.906 1.00 97.88 94 GLU A CA 1
ATOM 685 C C . GLU A 1 94 ? 5.144 -6.167 1.497 1.00 97.88 94 GLU A C 1
ATOM 687 O O . GLU A 1 94 ? 6.047 -5.951 0.685 1.00 97.88 94 GLU A O 1
ATOM 692 N N . GLY A 1 95 ? 4.060 -6.879 1.178 1.00 97.94 95 GLY A N 1
ATOM 693 C CA . GLY A 1 95 ? 3.846 -7.465 -0.142 1.00 97.94 95 GLY A CA 1
ATOM 694 C C . GLY A 1 95 ? 3.823 -6.417 -1.255 1.00 97.94 95 GLY A C 1
ATOM 695 O O . GLY A 1 95 ? 4.505 -6.586 -2.267 1.00 97.94 95 GLY A O 1
ATOM 696 N N . LEU A 1 96 ? 3.093 -5.314 -1.061 1.00 98.06 96 LEU A N 1
ATOM 697 C CA . LEU A 1 96 ? 3.028 -4.206 -2.019 1.00 98.06 96 LEU A CA 1
ATOM 698 C C . LEU A 1 96 ? 4.400 -3.547 -2.221 1.00 98.06 96 LEU A C 1
ATOM 700 O O . LEU A 1 96 ? 4.835 -3.388 -3.362 1.00 98.06 96 LEU A O 1
ATOM 704 N N . THR A 1 97 ? 5.119 -3.239 -1.136 1.00 98.12 97 THR A N 1
ATOM 705 C CA . THR A 1 97 ? 6.475 -2.669 -1.209 1.00 98.12 97 THR A CA 1
ATOM 706 C C . THR A 1 97 ? 7.443 -3.618 -1.918 1.00 98.12 97 THR A C 1
ATOM 708 O O . THR A 1 97 ? 8.238 -3.190 -2.755 1.00 98.12 97 THR A O 1
ATOM 711 N N . ARG A 1 98 ? 7.361 -4.926 -1.647 1.00 98.19 98 ARG A N 1
ATOM 712 C CA . ARG A 1 98 ? 8.194 -5.926 -2.323 1.00 98.19 98 ARG A CA 1
ATOM 713 C C . ARG A 1 98 ? 7.893 -6.006 -3.816 1.00 98.19 98 ARG A C 1
ATOM 715 O O . ARG A 1 98 ? 8.826 -6.076 -4.612 1.00 98.19 98 ARG A O 1
ATOM 722 N N . MET A 1 99 ? 6.619 -6.016 -4.203 1.00 97.19 99 MET A N 1
ATOM 723 C CA . MET A 1 99 ? 6.227 -6.051 -5.614 1.00 97.19 99 MET A CA 1
ATOM 724 C C . MET A 1 99 ? 6.676 -4.791 -6.356 1.00 97.19 99 MET A C 1
ATOM 726 O O . MET A 1 99 ? 7.220 -4.914 -7.449 1.00 97.19 99 MET A O 1
ATOM 730 N N . SER A 1 100 ? 6.531 -3.612 -5.745 1.00 97.81 100 SER A N 1
ATOM 731 C CA . SER A 1 100 ? 7.078 -2.360 -6.283 1.00 97.81 100 SER A CA 1
ATOM 732 C C . SER A 1 100 ? 8.587 -2.479 -6.547 1.00 97.81 100 SER A C 1
ATOM 734 O O . SER A 1 100 ? 9.037 -2.302 -7.679 1.00 97.81 100 SER A O 1
ATOM 736 N N . GLY A 1 101 ? 9.363 -2.920 -5.549 1.00 96.06 101 GLY A N 1
ATOM 737 C CA . GLY A 1 101 ? 10.806 -3.119 -5.701 1.00 96.06 101 GLY A CA 1
ATOM 738 C C . GLY A 1 101 ? 11.180 -4.102 -6.816 1.00 96.06 101 GLY A C 1
ATOM 739 O O . GLY A 1 101 ? 12.087 -3.829 -7.595 1.00 96.06 101 GLY A O 1
ATOM 740 N N . LEU A 1 102 ? 10.461 -5.223 -6.943 1.00 97.00 102 LEU A N 1
ATOM 741 C CA . LEU A 1 102 ? 10.699 -6.200 -8.013 1.00 97.00 102 LEU A CA 1
ATOM 742 C C . LEU A 1 102 ? 10.419 -5.627 -9.410 1.00 97.00 102 LEU A C 1
ATOM 744 O O . LEU A 1 102 ? 11.164 -5.921 -10.343 1.00 97.00 102 LEU A O 1
ATOM 748 N N . LEU A 1 103 ? 9.364 -4.823 -9.567 1.00 94.19 103 LEU A N 1
ATOM 749 C CA . LEU A 1 103 ? 9.022 -4.192 -10.846 1.00 94.19 103 LEU A CA 1
ATOM 750 C C . LEU A 1 103 ? 10.030 -3.105 -11.230 1.00 94.19 103 LEU A C 1
ATOM 752 O O . LEU A 1 103 ? 10.429 -3.029 -12.391 1.00 94.19 103 LEU A O 1
ATOM 756 N N . GLN A 1 104 ? 10.490 -2.319 -10.255 1.00 94.50 104 GLN A N 1
ATOM 757 C CA . GLN A 1 104 ? 11.552 -1.332 -10.446 1.00 94.50 104 GLN A CA 1
ATOM 758 C C . GLN A 1 104 ? 12.856 -2.000 -10.910 1.00 94.50 104 GLN A C 1
ATOM 760 O O . GLN A 1 104 ? 13.437 -1.624 -11.925 1.00 94.50 104 GLN A O 1
ATOM 765 N N . ASP A 1 105 ? 13.269 -3.054 -10.211 1.00 93.75 105 ASP A N 1
ATOM 766 C CA . ASP A 1 105 ? 14.493 -3.807 -10.486 1.00 93.75 105 ASP A CA 1
ATOM 767 C C . ASP A 1 105 ? 14.404 -4.579 -11.825 1.00 93.75 105 ASP A C 1
ATOM 769 O O . ASP A 1 105 ? 15.401 -4.792 -12.519 1.00 93.75 105 ASP A O 1
ATOM 773 N N . ALA A 1 106 ? 13.201 -4.984 -12.247 1.00 88.62 106 ALA A N 1
ATOM 774 C CA . ALA A 1 106 ? 12.962 -5.507 -13.593 1.00 88.62 106 ALA A CA 1
ATOM 775 C C . ALA A 1 106 ? 13.103 -4.413 -14.665 1.00 88.62 106 ALA A C 1
ATOM 777 O O . ALA A 1 106 ? 13.752 -4.641 -15.689 1.00 88.62 106 ALA A O 1
ATOM 778 N N . ALA A 1 107 ? 12.547 -3.222 -14.428 1.00 87.62 107 ALA A N 1
ATOM 779 C CA . ALA A 1 107 ? 12.634 -2.113 -15.371 1.00 87.62 107 ALA A CA 1
ATOM 780 C C . ALA A 1 107 ? 14.085 -1.644 -15.591 1.00 87.62 107 ALA A C 1
ATOM 782 O O . ALA A 1 107 ? 14.499 -1.410 -16.729 1.00 87.62 107 ALA A O 1
ATOM 783 N N . GLU A 1 108 ? 14.879 -1.580 -14.521 1.00 89.50 108 GLU A N 1
ATOM 784 C CA . GLU A 1 108 ? 16.300 -1.219 -14.573 1.00 89.50 108 GLU A CA 1
ATOM 785 C C . GLU A 1 108 ? 17.125 -2.230 -15.378 1.00 89.50 108 GLU A C 1
ATOM 787 O O . GLU A 1 108 ? 17.914 -1.838 -16.241 1.00 89.50 108 GLU A O 1
ATOM 792 N N . ARG A 1 109 ? 16.900 -3.537 -15.175 1.00 87.19 109 ARG A N 1
ATOM 793 C CA . ARG A 1 109 ? 17.587 -4.588 -15.947 1.00 87.19 109 ARG A CA 1
ATOM 794 C C . ARG A 1 109 ? 17.259 -4.537 -17.434 1.00 87.19 109 ARG A C 1
ATOM 796 O O . ARG A 1 109 ? 18.162 -4.713 -18.255 1.00 87.19 109 ARG A O 1
ATOM 803 N N . TYR A 1 110 ? 15.998 -4.298 -17.791 1.00 81.50 110 TYR A N 1
ATOM 804 C CA . TYR A 1 110 ? 15.604 -4.180 -19.195 1.00 81.50 110 TYR A CA 1
ATOM 805 C C . TYR A 1 110 ? 16.205 -2.937 -19.852 1.00 81.50 110 TYR A C 1
ATOM 807 O O . TYR A 1 110 ? 16.731 -3.044 -20.956 1.00 81.50 110 TYR A O 1
ATOM 815 N N . SER A 1 111 ? 16.228 -1.801 -19.151 1.00 82.94 111 SER A N 1
ATOM 816 C CA . SER A 1 111 ? 16.882 -0.578 -19.631 1.00 82.94 111 SER A CA 1
ATOM 817 C C . SER A 1 111 ? 18.393 -0.768 -19.842 1.00 82.94 111 SER A C 1
ATOM 819 O O . SER A 1 111 ? 18.928 -0.422 -20.892 1.00 82.94 111 SER A O 1
ATOM 821 N N . ALA A 1 112 ? 19.091 -1.398 -18.891 1.00 79.50 112 ALA A N 1
ATOM 822 C CA . ALA A 1 112 ? 20.528 -1.657 -19.009 1.00 79.50 112 ALA A CA 1
ATOM 823 C C . ALA A 1 112 ? 20.872 -2.616 -20.166 1.00 79.50 112 ALA A C 1
ATOM 825 O O . ALA A 1 112 ? 21.875 -2.427 -20.856 1.00 79.50 112 ALA A O 1
ATOM 826 N N . THR A 1 113 ? 20.033 -3.633 -20.394 1.00 78.44 113 THR A N 1
ATOM 827 C CA . THR A 1 113 ? 20.203 -4.591 -21.502 1.00 78.44 113 THR A CA 1
ATOM 828 C C . THR A 1 113 ? 20.023 -3.914 -22.864 1.00 78.44 113 THR A C 1
ATOM 830 O O . THR A 1 113 ? 20.760 -4.220 -23.804 1.00 78.44 113 THR A O 1
ATOM 833 N N . ASP A 1 114 ? 19.077 -2.978 -22.964 1.00 74.06 114 ASP A N 1
ATOM 834 C CA . ASP A 1 114 ? 18.820 -2.190 -24.173 1.00 74.06 114 ASP A CA 1
ATOM 835 C C . ASP A 1 114 ? 20.028 -1.314 -24.545 1.00 74.06 114 ASP A C 1
ATOM 837 O O . ASP A 1 114 ? 20.526 -1.385 -25.669 1.00 74.06 114 ASP A O 1
ATOM 841 N N . VAL A 1 115 ? 20.580 -0.581 -23.568 1.00 69.62 115 VAL A N 1
ATOM 842 C CA . VAL A 1 115 ? 21.763 0.278 -23.760 1.00 69.62 115 VAL A CA 1
ATOM 843 C C . VAL A 1 115 ? 22.983 -0.534 -24.203 1.00 69.62 115 VAL A C 1
ATOM 845 O O . VAL A 1 115 ? 23.620 -0.187 -25.194 1.00 69.62 115 VAL A O 1
ATOM 848 N N . SER A 1 116 ? 23.275 -1.653 -23.527 1.00 69.69 116 SER A N 1
ATOM 849 C CA . SER A 1 116 ? 24.420 -2.509 -23.877 1.00 69.69 116 SER A CA 1
ATOM 850 C C . SER A 1 116 ? 24.305 -3.085 -25.291 1.00 69.69 116 SER A C 1
ATOM 852 O O . SER A 1 116 ? 25.297 -3.156 -26.010 1.00 69.69 116 SER A O 1
ATOM 854 N N . SER A 1 117 ? 23.099 -3.485 -25.702 1.00 66.81 117 SER A N 1
ATOM 855 C CA . SER A 1 117 ? 22.864 -4.024 -27.047 1.00 66.81 117 SER A CA 1
ATOM 856 C C . SER A 1 117 ? 23.018 -2.941 -28.122 1.00 66.81 117 SER A C 1
ATOM 858 O O . SER A 1 117 ? 23.532 -3.212 -29.208 1.00 66.81 117 SER A O 1
ATOM 860 N N . GLY A 1 118 ? 22.605 -1.704 -27.823 1.00 65.88 118 GLY A N 1
ATOM 861 C CA . GLY A 1 118 ? 22.797 -0.548 -28.700 1.00 65.88 118 GLY A CA 1
ATOM 862 C C . GLY A 1 118 ? 24.269 -0.175 -28.896 1.00 65.88 118 GLY A C 1
ATOM 863 O O . GLY A 1 118 ? 24.678 0.132 -30.021 1.00 65.88 118 GLY A O 1
ATOM 864 N N . ASP A 1 119 ? 25.073 -0.263 -27.835 1.00 68.06 119 ASP A N 1
ATOM 865 C CA . ASP A 1 119 ? 26.519 -0.023 -27.884 1.00 68.06 119 ASP A CA 1
ATOM 866 C C . ASP A 1 119 ? 27.244 -1.095 -28.718 1.00 68.06 119 ASP A C 1
ATOM 868 O O . ASP A 1 119 ? 28.063 -0.754 -29.576 1.00 68.06 119 ASP A O 1
ATOM 872 N N . ASP A 1 120 ? 26.894 -2.376 -28.551 1.00 68.81 120 ASP A N 1
ATOM 873 C CA . ASP A 1 120 ? 27.469 -3.486 -29.327 1.00 68.81 120 ASP A CA 1
ATOM 874 C C . ASP A 1 120 ? 27.142 -3.380 -30.828 1.00 68.81 120 ASP A C 1
ATOM 876 O O . ASP A 1 120 ? 28.015 -3.574 -31.679 1.00 68.81 120 ASP A O 1
ATOM 880 N N . ILE A 1 121 ? 25.899 -3.023 -31.178 1.00 70.38 121 ILE A N 1
ATOM 881 C CA . ILE A 1 121 ? 25.489 -2.803 -32.576 1.00 70.38 121 ILE A CA 1
ATOM 882 C C . ILE A 1 121 ? 26.222 -1.594 -33.173 1.00 70.38 121 ILE A C 1
ATOM 884 O O . ILE A 1 121 ? 26.682 -1.655 -34.315 1.00 70.38 121 ILE A O 1
ATOM 888 N N . SER A 1 122 ? 26.376 -0.514 -32.404 1.00 72.12 122 SER A N 1
ATOM 889 C CA . SER A 1 122 ? 27.107 0.683 -32.839 1.00 72.12 122 SER A CA 1
ATOM 890 C C . SER A 1 122 ? 28.602 0.403 -33.032 1.00 72.12 122 SER A C 1
ATOM 892 O O . SER A 1 122 ? 29.212 0.929 -33.962 1.00 72.12 122 SER A O 1
ATOM 894 N N . GLY A 1 123 ? 29.188 -0.459 -32.196 1.00 67.94 123 GLY A N 1
ATOM 895 C CA . GLY A 1 123 ? 30.585 -0.885 -32.286 1.00 67.94 123 GLY A CA 1
ATOM 896 C C . GLY A 1 123 ? 30.872 -1.877 -33.418 1.00 67.94 123 GLY A C 1
ATOM 897 O O . GLY A 1 123 ? 31.972 -1.871 -33.961 1.00 67.94 123 GLY A O 1
ATOM 898 N N . ALA A 1 124 ? 29.897 -2.700 -33.815 1.00 71.62 124 ALA A N 1
ATOM 899 C CA . ALA A 1 124 ? 30.027 -3.639 -34.936 1.00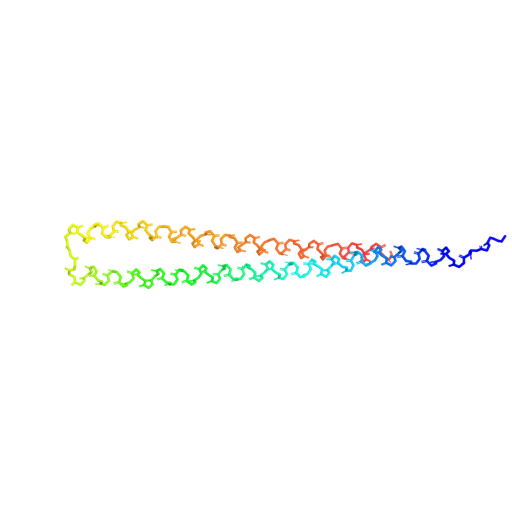 71.62 124 ALA A CA 1
ATOM 900 C C . ALA A 1 124 ? 29.813 -2.992 -36.323 1.00 71.62 124 ALA A C 1
ATOM 902 O O . ALA A 1 124 ? 30.059 -3.635 -37.345 1.00 71.62 124 ALA A O 1
ATOM 903 N N . GLY A 1 125 ? 29.334 -1.744 -36.366 1.00 55.75 125 GLY A N 1
ATOM 904 C CA . GLY A 1 125 ? 29.049 -0.990 -37.592 1.00 55.75 125 GLY A CA 1
ATOM 905 C C . GLY A 1 125 ? 30.190 -0.108 -38.119 1.00 55.75 125 GLY A C 1
ATOM 906 O O . GLY A 1 125 ? 29.983 0.574 -39.126 1.00 55.75 125 GLY A O 1
ATOM 907 N N . VAL A 1 126 ? 31.361 -0.100 -37.466 1.00 48.47 126 VAL A N 1
ATOM 908 C CA . VAL A 1 126 ? 32.555 0.689 -37.845 1.00 48.47 126 VAL A CA 1
ATOM 909 C C . VAL A 1 126 ? 33.727 -0.171 -38.302 1.00 48.47 126 VAL A C 1
ATOM 911 O O . VAL A 1 126 ? 33.982 -1.229 -37.689 1.00 48.47 126 VAL A O 1
#

pLDDT: mean 78.98, std 16.61, range [43.38, 98.19]

Foldseek 3Di:
DDPDDPVNVVVVVVVVVVVVVVVVVCVVVLVVLLVVLLVLLVVLLVVLVVLVVVLVVVVVVLVVVLVVDDDDPVNVVVVVVNVVVSVVSVVSSVVSNVSSVVSNVVSVVSVVVVVVVVVVVVVVVD

Radius of gyration: 28.78 Å; chains: 1; bounding box: 48×18×98 Å

Organism: NCBI:txid1807

Secondary structure (DSSP, 8-state):
-----HHHHHHHHHHHHHHHHHHHHHHHHHHHHHHHHHHHHHHHHHHHHHHHHHHHHHHHHHHHHHHTT--SHHHHHHHHHHHHHHHHHHHHHHHHHHHHHHHHHHHHHHHHHHHHHHHHHHHHT-